Protein AF-A0A7G9YJK9-F1 (afdb_monomer)

Organism: NCBI:txid2759911

Nearest PDB structures (foldseek):
  8g8p-assembly1_AAA  TM=9.875E-01  e=9.200E-15  Archaeoglobus fulgidus DSM 4304
  2g9i-assembly1_B  TM=9.768E-01  e=1.874E-11  Archaeoglobus fulgidus DSM 4304

Mean predicted aligned error: 3.98 Å

InterPro domains:
  IPR002847 Coenzyme F420:L-glutamate ligase-like domain [PF01996] (1-132)
  IPR008225 Coenzyme F420:L-glutamate ligase [TIGR01916] (1-155)

Radius of gyration: 17.67 Å; Cα contacts (8 Å, |Δi|>4): 251; chains: 1; bounding box: 45×50×43 Å

Secondary structure (DSSP, 8-state):
---EEE-TTS-EEEGGG-B-SS-SSTTS--BPPPS-HHHHHHHHHHHHHHHH-----EEEEEEEE-TTSSSEEEEEEEEEEE-S-EE-TTSB-TTSPBPSS-EE-HHHHHHHHHHHHH-SSS---------S---EEEEE-SGGGSPPTTT-HHHHHHHHTT-

Sequence (163 aa):
PFLLTKTRRGNICVNAGIDGSNVDGDNDHIILLPNDPDKSAKNMRADILSITGKKVSVVITDTNGRAFRDGQIGVAIGVSGIGPTRDWRGTCDLFGNVLEVANEAIVDELASVANLLFGEGCDGTPVVVISGLDFYAESDGIGSLYFPESDDVIRRTLLKVKD

Foldseek 3Di:
DWDFDAAPQFDTFTPSLKAQPPDDDPSPDIDDDDPAQLVVQVVVQVVCCVVPVDRDKGFDWGWGDDPPDDDIFIATDWIAQFDQWDDQAQPADPVRDGDHDDIGRVSRVVRRVVCVVVDPHPPPCNDDDDDDDDGGDRDTTNNVVHDDPVGCPPVVVVVVVVD

Structure (mmCIF, N/CA/C/O backbone):
data_AF-A0A7G9YJK9-F1
#
_entry.id   AF-A0A7G9YJK9-F1
#
loop_
_atom_site.group_PDB
_atom_site.id
_atom_site.type_symbol
_atom_site.label_atom_id
_atom_site.label_alt_id
_atom_site.label_comp_id
_atom_site.label_asym_id
_atom_site.label_entity_id
_atom_site.label_seq_id
_atom_site.pdbx_PDB_ins_code
_atom_site.Cartn_x
_atom_site.Cartn_y
_atom_site.Cartn_z
_atom_site.occupancy
_atom_site.B_iso_or_equiv
_atom_site.auth_seq_id
_atom_site.auth_comp_id
_atom_site.auth_asym_id
_atom_site.auth_atom_id
_atom_site.pdbx_PDB_model_num
ATOM 1 N N . PRO A 1 1 ? 15.803 11.978 -17.119 1.00 74.56 1 PRO A N 1
ATOM 2 C CA . PRO A 1 1 ? 16.232 10.644 -16.625 1.00 74.56 1 PRO A CA 1
ATOM 3 C C . PRO A 1 1 ? 15.826 10.533 -15.152 1.00 74.56 1 PRO A C 1
ATOM 5 O O . PRO A 1 1 ? 15.910 11.542 -14.463 1.00 74.56 1 PRO A O 1
ATOM 8 N N . PHE A 1 2 ? 15.347 9.377 -14.690 1.00 89.88 2 PHE A N 1
ATOM 9 C CA . PHE A 1 2 ? 14.962 9.155 -13.288 1.00 89.88 2 PHE A CA 1
ATOM 10 C C . PHE A 1 2 ? 15.842 8.071 -12.660 1.00 89.88 2 PHE A C 1
ATOM 12 O O . PHE A 1 2 ? 16.418 7.247 -13.373 1.00 89.88 2 PHE A O 1
ATOM 19 N N . LEU A 1 3 ? 15.947 8.070 -11.331 1.00 94.25 3 LEU A N 1
ATOM 20 C CA . LEU A 1 3 ? 16.729 7.090 -10.584 1.00 94.25 3 LEU A CA 1
ATOM 21 C C . LEU A 1 3 ? 15.795 6.044 -9.967 1.00 94.25 3 LEU A C 1
ATOM 23 O O . LEU A 1 3 ? 15.201 6.291 -8.925 1.00 94.25 3 LEU A O 1
ATOM 27 N N . LEU A 1 4 ? 15.667 4.878 -10.602 1.00 95.88 4 LEU A N 1
ATOM 28 C CA . LEU A 1 4 ? 14.907 3.751 -10.052 1.00 95.88 4 LEU A CA 1
ATOM 29 C C . LEU A 1 4 ? 15.798 2.901 -9.143 1.00 95.88 4 LEU A C 1
ATOM 31 O O . LEU A 1 4 ? 16.848 2.417 -9.575 1.00 95.88 4 LEU A O 1
ATOM 35 N N . THR A 1 5 ? 15.391 2.710 -7.893 1.00 95.50 5 THR A N 1
ATOM 36 C CA . THR A 1 5 ? 16.179 1.998 -6.881 1.00 95.50 5 THR A CA 1
ATOM 37 C C . THR A 1 5 ? 15.305 1.090 -6.033 1.00 95.50 5 THR A C 1
ATOM 39 O O . THR A 1 5 ? 14.097 1.264 -5.928 1.00 95.50 5 THR A O 1
ATOM 42 N N . LYS A 1 6 ? 15.937 0.097 -5.404 1.00 94.81 6 LYS A N 1
ATOM 43 C CA . LYS A 1 6 ? 15.317 -0.691 -4.341 1.00 94.81 6 LYS A CA 1
ATOM 44 C C . LYS A 1 6 ? 15.640 -0.040 -2.998 1.00 94.81 6 LYS A C 1
ATOM 46 O O . LYS A 1 6 ? 16.812 0.098 -2.647 1.00 94.81 6 LYS A O 1
ATOM 51 N N . THR A 1 7 ? 14.613 0.330 -2.245 1.00 93.38 7 THR A N 1
ATOM 52 C CA . THR A 1 7 ? 14.748 0.838 -0.875 1.00 93.38 7 THR A CA 1
ATOM 53 C C . THR A 1 7 ? 15.211 -0.265 0.077 1.00 93.38 7 THR A C 1
ATOM 55 O O . THR A 1 7 ? 15.067 -1.461 -0.192 1.00 93.38 7 THR A O 1
ATOM 58 N N . ARG A 1 8 ? 15.716 0.118 1.257 1.00 88.06 8 ARG A N 1
ATOM 59 C CA . ARG A 1 8 ? 16.124 -0.847 2.297 1.00 88.06 8 ARG A CA 1
ATOM 60 C C . ARG A 1 8 ? 14.973 -1.738 2.781 1.00 88.06 8 ARG A C 1
ATOM 62 O O . ARG A 1 8 ? 15.235 -2.833 3.266 1.00 88.06 8 ARG A O 1
ATOM 69 N N . ARG A 1 9 ? 13.723 -1.275 2.657 1.00 88.31 9 ARG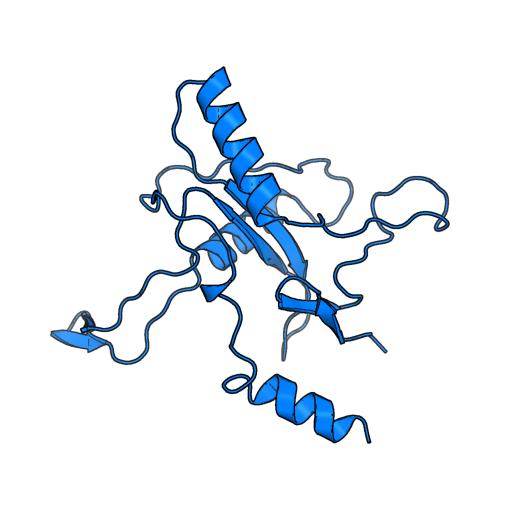 A N 1
ATOM 70 C CA . ARG A 1 9 ? 12.512 -1.984 3.103 1.00 88.31 9 ARG A CA 1
ATOM 71 C C . ARG A 1 9 ? 11.802 -2.763 1.996 1.00 88.31 9 ARG A C 1
ATOM 73 O O . ARG A 1 9 ? 10.837 -3.454 2.290 1.00 88.31 9 ARG A O 1
ATOM 80 N N . GLY A 1 10 ? 12.303 -2.714 0.762 1.00 90.25 10 GLY A N 1
ATOM 81 C CA . GLY A 1 10 ? 11.863 -3.596 -0.320 1.00 90.25 10 GLY A CA 1
ATOM 82 C C . GLY A 1 10 ? 11.181 -2.894 -1.487 1.00 90.25 10 GLY A C 1
ATOM 83 O O . GLY A 1 10 ? 11.326 -3.392 -2.601 1.00 90.25 10 GLY A O 1
ATOM 84 N N . ASN A 1 11 ? 10.546 -1.733 -1.272 1.00 94.94 11 ASN A N 1
ATOM 85 C CA . ASN A 1 11 ? 9.896 -0.980 -2.349 1.00 94.94 11 ASN A CA 1
ATOM 86 C C . ASN A 1 11 ? 10.901 -0.652 -3.465 1.00 94.94 11 ASN A C 1
ATOM 88 O O . ASN A 1 11 ? 12.013 -0.198 -3.170 1.00 94.94 11 ASN A O 1
ATOM 92 N N . ILE A 1 12 ? 10.523 -0.889 -4.720 1.00 96.19 12 ILE A N 1
ATOM 93 C CA . ILE A 1 12 ? 11.297 -0.494 -5.898 1.00 96.19 12 ILE A CA 1
ATOM 94 C C . ILE A 1 12 ? 10.640 0.758 -6.460 1.00 96.19 12 ILE A C 1
ATOM 96 O O . ILE A 1 12 ? 9.602 0.682 -7.110 1.00 96.19 12 ILE A O 1
ATOM 100 N N . CYS A 1 13 ? 11.255 1.905 -6.205 1.00 96.12 13 CYS A N 1
ATOM 101 C CA . CYS A 1 13 ? 10.663 3.204 -6.474 1.00 96.12 13 CYS A CA 1
ATOM 102 C C . CYS A 1 13 ? 11.689 4.210 -6.989 1.00 96.12 13 CYS A C 1
ATOM 104 O O . CYS A 1 13 ? 12.905 3.982 -6.984 1.00 96.12 13 CYS A O 1
ATOM 106 N N . VAL A 1 14 ? 11.183 5.334 -7.489 1.00 95.88 14 VAL A N 1
ATOM 107 C CA . VAL A 1 14 ? 12.022 6.444 -7.938 1.00 95.88 14 VAL A CA 1
ATOM 108 C C . VAL A 1 14 ? 12.611 7.158 -6.719 1.00 95.88 14 VAL A C 1
ATOM 110 O O . VAL A 1 14 ? 11.958 7.288 -5.689 1.00 95.88 14 VAL A O 1
ATOM 113 N N . ASN A 1 15 ? 13.871 7.584 -6.818 1.00 94.69 15 ASN A N 1
ATOM 114 C CA . ASN A 1 15 ? 14.605 8.338 -5.795 1.00 94.69 15 ASN A CA 1
ATOM 115 C C . ASN A 1 15 ? 14.655 7.667 -4.409 1.00 94.69 15 ASN A C 1
ATOM 117 O O . ASN A 1 15 ? 14.905 8.336 -3.414 1.00 94.69 15 ASN A O 1
ATOM 121 N N . ALA A 1 16 ? 14.446 6.348 -4.327 1.00 94.62 16 ALA A N 1
ATOM 122 C CA . ALA A 1 16 ? 14.299 5.619 -3.064 1.00 94.62 16 ALA A CA 1
ATOM 123 C C . ALA A 1 16 ? 13.172 6.161 -2.151 1.00 94.62 16 ALA A C 1
ATOM 125 O O . ALA A 1 16 ? 13.261 6.007 -0.931 1.00 94.62 16 ALA A O 1
ATOM 126 N N . GLY A 1 17 ? 12.143 6.791 -2.735 1.00 92.56 17 GLY A N 1
ATOM 127 C CA . GLY A 1 17 ? 11.044 7.441 -2.010 1.00 92.56 17 GLY A CA 1
ATOM 128 C C . GLY A 1 17 ? 11.469 8.709 -1.267 1.00 92.56 17 GLY A C 1
ATOM 129 O O . GLY A 1 17 ? 10.798 9.131 -0.333 1.00 92.56 17 GLY A O 1
ATOM 130 N N . ILE A 1 18 ? 12.628 9.276 -1.617 1.00 92.69 18 ILE A N 1
ATOM 131 C CA . ILE A 1 18 ? 13.045 10.584 -1.118 1.00 92.69 18 ILE A CA 1
ATOM 132 C C . ILE A 1 18 ? 12.286 11.649 -1.900 1.00 92.69 18 ILE A C 1
ATOM 134 O O . ILE A 1 18 ? 12.332 11.657 -3.135 1.00 92.69 18 ILE A O 1
ATOM 138 N N . ASP A 1 19 ? 11.655 12.559 -1.167 1.00 90.44 19 ASP A N 1
ATOM 139 C CA . ASP A 1 19 ? 10.864 13.653 -1.719 1.00 90.44 19 ASP A CA 1
ATOM 140 C C . ASP A 1 19 ? 11.446 15.013 -1.300 1.00 90.44 19 ASP A C 1
ATOM 142 O O . ASP A 1 19 ? 11.981 15.163 -0.202 1.00 90.44 19 ASP A O 1
ATOM 146 N N . GLY A 1 20 ? 11.384 15.994 -2.197 1.00 86.25 20 GLY A N 1
ATOM 147 C CA . GLY A 1 20 ? 11.758 17.391 -1.944 1.00 86.25 20 GLY A CA 1
ATOM 148 C C . GLY A 1 20 ? 10.561 18.345 -1.986 1.00 86.25 20 GLY A C 1
ATOM 149 O O . GLY A 1 20 ? 10.729 19.550 -1.836 1.00 86.25 20 GLY A O 1
ATOM 150 N N . SER A 1 21 ? 9.359 17.827 -2.232 1.00 85.75 21 SER A N 1
ATOM 151 C CA . SER A 1 21 ? 8.111 18.579 -2.229 1.00 85.75 21 SER A CA 1
ATOM 152 C C . SER A 1 21 ? 7.488 18.627 -0.830 1.00 85.75 21 SER A C 1
ATOM 154 O O . SER A 1 21 ? 7.828 17.834 0.048 1.00 85.75 21 SER A O 1
ATOM 156 N N . ASN A 1 22 ? 6.584 19.592 -0.614 1.00 84.62 22 ASN A N 1
ATOM 157 C CA . ASN A 1 22 ? 5.842 19.772 0.643 1.00 84.62 22 ASN A CA 1
ATOM 158 C C . ASN A 1 22 ? 6.724 19.829 1.913 1.00 84.62 22 ASN A C 1
ATOM 160 O O . ASN A 1 22 ? 6.282 19.487 3.011 1.00 84.62 22 ASN A O 1
ATOM 164 N N . VAL A 1 23 ? 7.962 20.314 1.771 1.00 88.81 23 VAL A N 1
ATOM 165 C CA . VAL A 1 23 ? 8.916 20.557 2.857 1.00 88.81 23 VAL A CA 1
ATOM 166 C C . VAL A 1 23 ? 9.420 21.997 2.783 1.00 88.81 23 VAL A C 1
ATOM 168 O O . VAL A 1 23 ? 9.677 22.521 1.701 1.00 88.81 23 VAL A O 1
ATOM 171 N N . ASP A 1 24 ? 9.523 22.653 3.936 1.00 85.56 24 ASP A N 1
ATOM 172 C CA . ASP A 1 24 ? 10.059 24.014 4.037 1.00 85.56 24 ASP A CA 1
ATOM 173 C C . ASP A 1 24 ? 11.584 24.021 3.833 1.00 85.56 24 ASP A C 1
ATOM 175 O O . ASP A 1 24 ? 12.244 23.032 4.151 1.00 85.56 24 ASP A O 1
ATOM 179 N N . GLY A 1 25 ? 12.151 25.135 3.364 1.00 78.62 25 GLY A N 1
ATOM 180 C CA . GLY A 1 25 ? 13.601 25.321 3.225 1.00 78.62 25 GLY A CA 1
ATOM 181 C C . GLY A 1 25 ? 14.141 25.403 1.795 1.00 78.62 25 GLY A C 1
ATOM 182 O O . GLY A 1 25 ? 15.224 24.889 1.555 1.00 78.62 25 GLY A O 1
ATOM 183 N N . ASP A 1 26 ? 13.418 26.018 0.850 1.00 75.25 26 ASP A N 1
ATOM 184 C CA . ASP A 1 26 ? 13.923 26.442 -0.477 1.00 75.25 26 ASP A CA 1
ATOM 185 C C . ASP A 1 26 ? 14.768 25.402 -1.259 1.00 75.25 26 ASP A C 1
ATOM 187 O O . ASP A 1 26 ? 15.669 25.754 -2.021 1.00 75.25 26 ASP A O 1
ATOM 191 N N . ASN A 1 27 ? 14.409 24.116 -1.162 1.00 77.88 27 ASN A N 1
ATOM 192 C CA . ASN A 1 27 ? 15.093 22.952 -1.763 1.00 77.88 27 ASN A CA 1
ATOM 193 C C . ASN A 1 27 ? 16.381 22.468 -1.061 1.00 77.88 27 ASN A C 1
ATOM 195 O O . ASN A 1 27 ? 17.050 21.575 -1.582 1.00 77.88 27 ASN A O 1
ATOM 199 N N . ASP A 1 28 ? 16.710 22.987 0.121 1.00 88.62 28 ASP A N 1
ATOM 200 C CA . ASP A 1 28 ? 17.818 22.490 0.952 1.00 88.62 28 ASP A CA 1
ATOM 201 C C . ASP A 1 28 ? 17.406 21.309 1.847 1.00 88.62 28 ASP A C 1
ATOM 203 O O . ASP A 1 28 ? 18.255 20.591 2.386 1.00 88.62 28 ASP A O 1
ATOM 207 N N . HIS A 1 29 ? 16.101 21.082 2.006 1.00 92.50 29 HIS A N 1
ATOM 208 C CA . HIS A 1 29 ? 15.556 19.984 2.794 1.00 92.50 29 HIS A CA 1
ATOM 209 C C . HIS A 1 29 ? 14.930 18.899 1.923 1.00 92.50 29 HIS A C 1
ATOM 211 O O . HIS A 1 29 ? 14.393 19.147 0.846 1.00 92.50 29 HIS A O 1
ATOM 217 N N . ILE A 1 30 ? 14.989 17.676 2.443 1.00 93.06 30 ILE A N 1
ATOM 218 C CA . ILE A 1 30 ? 14.387 16.489 1.847 1.00 93.06 30 ILE A CA 1
ATOM 219 C C . ILE A 1 30 ? 13.648 15.697 2.919 1.00 93.06 30 ILE A C 1
ATOM 221 O O . ILE A 1 30 ? 14.045 15.674 4.089 1.00 93.06 30 ILE A O 1
ATOM 225 N N . ILE A 1 31 ? 12.602 14.999 2.500 1.00 92.62 31 ILE A N 1
ATOM 226 C CA . ILE A 1 31 ? 11.873 14.032 3.304 1.00 92.62 31 ILE A CA 1
ATOM 227 C C . ILE A 1 31 ? 12.395 12.643 2.955 1.00 92.62 31 ILE A C 1
ATOM 229 O O . ILE A 1 31 ? 12.452 12.239 1.794 1.00 92.62 31 ILE A O 1
ATOM 233 N N . LEU A 1 32 ? 12.791 11.902 3.986 1.00 94.44 32 LEU A N 1
ATOM 234 C CA . LEU A 1 32 ? 13.107 10.486 3.867 1.00 94.44 32 LEU A CA 1
ATOM 235 C C . LEU A 1 32 ? 11.864 9.666 4.207 1.00 94.44 32 LEU A C 1
ATOM 237 O O . LEU A 1 32 ? 11.107 10.033 5.110 1.00 94.44 32 LEU A O 1
ATOM 241 N N . LEU A 1 33 ? 11.715 8.505 3.570 1.00 93.62 33 LEU A N 1
ATOM 242 C CA . LEU A 1 33 ? 10.738 7.516 4.018 1.00 93.62 33 LEU A CA 1
ATOM 243 C C . LEU A 1 33 ? 10.960 7.150 5.497 1.00 93.62 33 LEU A C 1
ATOM 245 O O . LEU A 1 33 ? 12.105 7.140 5.973 1.00 93.62 33 L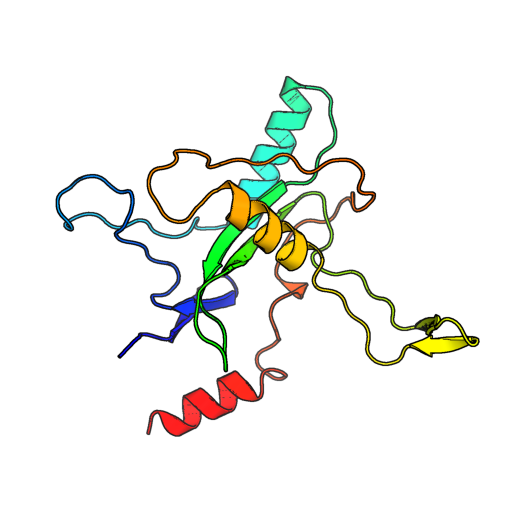EU A O 1
ATOM 249 N N . PRO A 1 34 ? 9.895 6.764 6.227 1.00 93.62 34 PRO A N 1
ATOM 250 C CA . PRO A 1 34 ? 10.043 6.221 7.568 1.00 93.62 34 PRO A CA 1
ATOM 251 C C . PRO A 1 34 ? 11.031 5.048 7.579 1.00 93.62 34 PRO A C 1
ATOM 253 O O . PRO A 1 34 ? 10.998 4.184 6.703 1.00 93.62 34 PRO A O 1
ATOM 256 N N . ASN A 1 35 ? 11.879 4.973 8.609 1.00 93.38 35 ASN A N 1
ATOM 257 C CA . ASN A 1 35 ? 12.854 3.881 8.746 1.00 93.38 35 ASN A CA 1
ATOM 258 C C . ASN A 1 35 ? 12.189 2.491 8.741 1.00 93.38 35 ASN A C 1
ATOM 260 O O . ASN A 1 35 ? 12.755 1.526 8.224 1.00 93.38 35 ASN A O 1
ATOM 264 N N . ASP A 1 36 ? 10.997 2.396 9.333 1.00 96.50 36 ASP A N 1
ATOM 265 C CA . ASP A 1 36 ? 10.157 1.201 9.333 1.00 96.50 36 ASP A CA 1
ATOM 266 C C . ASP A 1 36 ? 8.673 1.619 9.249 1.00 96.50 36 ASP A C 1
ATOM 268 O O . ASP A 1 36 ? 8.059 1.906 10.282 1.00 96.50 36 ASP A O 1
ATOM 272 N N . PRO A 1 37 ? 8.101 1.708 8.032 1.00 97.31 37 PRO A N 1
ATOM 273 C CA . PRO A 1 37 ? 6.710 2.118 7.843 1.00 97.31 37 PRO A CA 1
ATOM 274 C C . PRO A 1 37 ? 5.706 1.158 8.498 1.00 97.31 37 PRO A C 1
ATOM 276 O O . PRO A 1 37 ? 4.712 1.607 9.059 1.00 97.31 37 PRO A O 1
ATOM 279 N N . ASP A 1 38 ? 5.980 -0.150 8.513 1.00 97.94 38 ASP A N 1
ATOM 280 C CA . ASP A 1 38 ? 5.119 -1.134 9.183 1.00 97.94 38 ASP A CA 1
ATOM 281 C C . ASP A 1 38 ? 5.067 -0.885 10.695 1.00 97.94 38 ASP A C 1
ATOM 283 O O . ASP A 1 38 ? 4.000 -0.912 11.312 1.00 97.94 38 ASP A O 1
ATOM 287 N N . LYS A 1 39 ? 6.217 -0.573 11.306 1.00 97.94 39 LYS A N 1
ATOM 288 C CA . LYS A 1 39 ? 6.283 -0.191 12.722 1.00 97.94 39 LYS A CA 1
ATOM 289 C C . LYS A 1 39 ? 5.534 1.114 12.992 1.00 97.94 39 LYS A C 1
ATOM 291 O O . LYS A 1 39 ? 4.833 1.201 13.998 1.00 97.94 39 LYS A O 1
ATOM 296 N N . SER A 1 40 ? 5.659 2.109 12.114 1.00 98.25 40 SER A N 1
ATOM 297 C CA . SER A 1 40 ? 4.880 3.348 12.215 1.00 98.25 40 SER A CA 1
ATOM 298 C C . SER A 1 40 ? 3.374 3.066 12.166 1.00 98.25 40 SER A C 1
ATOM 300 O O . SER A 1 40 ? 2.647 3.531 13.043 1.00 98.25 40 SER A O 1
ATOM 302 N N . ALA A 1 41 ? 2.916 2.236 11.221 1.00 98.50 41 ALA A N 1
ATOM 303 C CA . ALA A 1 41 ? 1.511 1.842 11.095 1.00 98.50 41 ALA A CA 1
ATOM 304 C C . ALA A 1 41 ? 1.010 1.114 12.352 1.00 98.50 41 ALA A C 1
ATOM 306 O O . ALA A 1 41 ? -0.073 1.404 12.864 1.00 98.50 41 ALA A O 1
ATOM 307 N N . LYS A 1 42 ? 1.829 0.206 12.896 1.00 98.56 42 LYS A N 1
ATOM 308 C CA . LYS A 1 42 ? 1.530 -0.538 14.124 1.00 98.56 42 LYS A CA 1
ATOM 309 C C . LYS A 1 42 ? 1.380 0.368 15.342 1.00 98.56 42 LYS A C 1
ATOM 311 O O . LYS A 1 42 ? 0.450 0.179 16.125 1.00 98.56 42 LYS A O 1
ATOM 316 N N . ASN A 1 43 ? 2.267 1.349 15.493 1.00 98.56 43 ASN A N 1
ATOM 317 C CA . ASN A 1 43 ? 2.185 2.322 16.580 1.00 98.56 43 ASN A CA 1
ATOM 318 C C . ASN A 1 43 ? 0.905 3.161 16.463 1.00 98.56 43 ASN A C 1
ATOM 320 O O . ASN A 1 43 ? 0.140 3.223 17.419 1.00 98.56 43 ASN A O 1
ATOM 324 N N . MET A 1 44 ? 0.609 3.700 15.272 1.00 98.50 44 MET A N 1
ATOM 325 C CA . MET A 1 44 ? -0.625 4.462 15.032 1.00 98.50 44 MET A CA 1
ATOM 326 C C . MET A 1 44 ? -1.878 3.636 15.342 1.00 98.50 44 MET A C 1
ATOM 328 O O . MET A 1 44 ? -2.793 4.118 16.005 1.00 98.50 44 MET A O 1
ATOM 332 N N . ARG A 1 45 ? -1.920 2.368 14.916 1.00 98.50 45 ARG A N 1
ATOM 333 C CA . ARG A 1 45 ? -3.025 1.448 15.223 1.00 98.50 45 ARG A CA 1
ATOM 334 C C . ARG A 1 45 ? -3.198 1.239 16.730 1.00 98.50 45 ARG A C 1
ATOM 336 O O . ARG A 1 45 ? -4.330 1.244 17.215 1.00 98.50 45 ARG A O 1
ATOM 343 N N . ALA A 1 46 ? -2.100 1.045 17.462 1.00 98.50 46 ALA A N 1
ATOM 344 C CA . ALA A 1 46 ? -2.126 0.883 18.915 1.00 98.50 46 ALA A CA 1
ATOM 345 C C . ALA A 1 46 ? -2.612 2.158 19.624 1.00 98.50 46 ALA A C 1
ATOM 347 O O . ALA A 1 46 ? -3.442 2.072 20.531 1.00 98.50 46 ALA A O 1
ATOM 348 N N . ASP A 1 47 ? -2.164 3.328 19.171 1.00 98.69 47 ASP A N 1
ATOM 349 C CA . ASP A 1 47 ? -2.586 4.621 19.709 1.00 98.69 47 ASP A CA 1
ATOM 350 C C . ASP A 1 47 ? -4.078 4.870 19.455 1.00 98.69 47 ASP A C 1
ATOM 352 O O . ASP A 1 47 ? -4.812 5.225 20.379 1.00 98.69 47 ASP A O 1
ATOM 356 N N . ILE A 1 48 ? -4.569 4.593 18.241 1.00 98.44 48 ILE A N 1
ATOM 357 C CA . ILE A 1 48 ? -5.998 4.692 17.909 1.00 98.44 48 ILE A CA 1
ATOM 358 C C . ILE A 1 48 ? -6.822 3.769 18.811 1.00 98.44 48 ILE A C 1
ATOM 360 O O . ILE A 1 48 ? -7.847 4.199 19.346 1.00 98.44 48 ILE A O 1
ATOM 364 N N . LEU A 1 49 ? -6.378 2.528 19.028 1.00 98.31 49 LEU A N 1
ATOM 365 C CA . LEU A 1 49 ? -7.053 1.601 19.937 1.00 98.31 49 LEU A CA 1
ATOM 366 C C . LEU A 1 49 ? -7.079 2.138 21.374 1.00 98.31 49 LEU A C 1
ATOM 368 O O . LEU A 1 49 ? -8.124 2.084 22.015 1.00 98.31 49 LEU A O 1
ATOM 372 N N . SER A 1 50 ? -5.961 2.669 21.866 1.00 98.62 50 SER A N 1
ATOM 373 C CA . SER A 1 50 ? -5.848 3.228 23.218 1.00 98.62 50 SER A CA 1
ATOM 374 C C . SER A 1 50 ? -6.780 4.427 23.429 1.00 98.62 50 SER A C 1
ATOM 376 O O . SER A 1 50 ? -7.479 4.510 24.437 1.00 98.62 50 SER A O 1
ATOM 378 N N . ILE A 1 51 ? -6.842 5.332 22.449 1.00 98.69 51 ILE A N 1
ATOM 379 C CA . ILE A 1 51 ? -7.622 6.574 22.527 1.00 98.69 51 ILE A CA 1
ATOM 380 C C . ILE A 1 51 ? -9.120 6.316 22.326 1.00 98.69 51 ILE A C 1
ATOM 382 O O . ILE A 1 51 ? -9.953 6.942 22.978 1.00 98.69 51 ILE A O 1
ATOM 386 N N . THR A 1 52 ? -9.480 5.418 21.406 1.00 98.38 52 THR A N 1
ATOM 387 C CA . THR A 1 52 ? -10.867 5.284 20.920 1.00 98.38 52 THR A CA 1
ATOM 388 C C . THR A 1 52 ? -11.544 3.970 21.307 1.00 98.38 52 THR A C 1
ATOM 390 O O . THR A 1 52 ? -12.759 3.830 21.154 1.00 98.38 52 THR A O 1
ATOM 393 N N . GLY A 1 53 ? -10.776 2.969 21.745 1.00 98.25 53 GLY A N 1
ATOM 394 C CA . GLY A 1 53 ? -11.246 1.596 21.933 1.00 98.25 53 GLY A CA 1
ATOM 395 C C . GLY A 1 53 ? -11.585 0.861 20.628 1.00 98.25 53 GLY A C 1
ATOM 396 O O . GLY A 1 53 ? -12.132 -0.242 20.679 1.00 98.25 53 GLY A O 1
ATOM 397 N N . LYS A 1 54 ? -11.307 1.444 19.452 1.00 97.56 54 LYS A N 1
ATOM 398 C CA . LYS A 1 54 ? -11.623 0.845 18.149 1.00 97.56 54 LYS A CA 1
ATOM 399 C C . LYS A 1 54 ? -10.435 0.078 17.585 1.00 97.56 54 LYS A C 1
ATOM 401 O O . LYS A 1 54 ? -9.312 0.569 17.544 1.00 97.56 54 LYS A O 1
ATOM 406 N N . LYS A 1 55 ? -10.718 -1.127 17.094 1.00 97.25 55 LYS A N 1
ATOM 407 C CA . LYS A 1 55 ? -9.785 -1.905 16.282 1.00 97.25 55 LYS A CA 1
ATOM 408 C C . LYS A 1 55 ? -9.875 -1.424 14.841 1.00 97.25 55 LYS A C 1
ATOM 410 O O . LYS A 1 55 ? -10.947 -1.490 14.246 1.00 97.25 55 LYS A O 1
ATOM 415 N N . VAL A 1 56 ? -8.760 -0.938 14.312 1.00 98.06 56 VAL A N 1
ATOM 416 C CA . VAL A 1 56 ? -8.647 -0.449 12.935 1.00 98.06 56 VAL A CA 1
ATOM 417 C C . VAL A 1 56 ? -7.436 -1.069 12.249 1.00 98.06 56 VAL A C 1
ATOM 419 O O . VAL A 1 56 ? -6.527 -1.579 12.911 1.00 98.06 56 VAL A O 1
ATOM 422 N N . SER A 1 57 ? -7.436 -0.994 10.926 1.00 98.44 57 SER A N 1
ATOM 423 C CA . SER A 1 57 ? -6.264 -1.228 10.088 1.00 98.44 57 SER A CA 1
ATOM 424 C C . SER A 1 57 ? -5.634 0.114 9.722 1.00 98.44 57 SER A C 1
ATOM 426 O O . SER A 1 57 ? -6.340 1.112 9.582 1.00 98.44 57 SER A O 1
ATOM 428 N N . VAL A 1 58 ? -4.314 0.145 9.560 1.00 98.69 58 VAL A N 1
ATOM 429 C CA . VAL A 1 58 ? -3.560 1.332 9.144 1.00 98.69 58 VAL A CA 1
ATOM 430 C C . VAL A 1 58 ? -2.718 0.967 7.929 1.00 98.69 58 VAL A C 1
ATOM 432 O O . VAL A 1 58 ? -1.979 -0.017 7.963 1.00 98.69 58 VAL A O 1
ATOM 435 N N . VAL A 1 59 ? -2.830 1.774 6.875 1.00 98.62 59 VAL A N 1
ATOM 436 C CA . VAL A 1 59 ? -2.023 1.694 5.653 1.00 98.62 59 VAL A CA 1
ATOM 437 C C . VAL A 1 59 ? -1.298 3.027 5.503 1.00 98.62 59 VAL A C 1
ATOM 439 O O . VAL A 1 59 ? -1.936 4.076 5.493 1.00 98.62 59 VAL A O 1
ATOM 442 N N . ILE A 1 60 ? 0.028 2.985 5.420 1.00 98.38 60 ILE A N 1
ATOM 443 C CA . ILE A 1 60 ? 0.866 4.137 5.077 1.00 98.38 60 ILE A CA 1
ATOM 444 C C . ILE A 1 60 ? 1.138 4.078 3.583 1.00 98.38 60 ILE A C 1
ATOM 446 O O . ILE A 1 60 ? 1.515 3.022 3.069 1.00 98.38 60 ILE A O 1
ATOM 450 N N . THR A 1 61 ? 0.970 5.209 2.907 1.00 98.19 61 THR A N 1
ATOM 451 C CA . THR A 1 61 ? 1.061 5.316 1.452 1.00 98.19 61 THR A CA 1
ATOM 452 C C . THR A 1 61 ? 2.183 6.246 1.017 1.00 98.19 61 THR A C 1
ATOM 454 O O . THR A 1 61 ? 2.612 7.105 1.786 1.00 98.19 61 THR A O 1
ATOM 457 N N . ASP A 1 62 ? 2.626 6.084 -0.224 1.00 97.44 62 ASP A N 1
ATOM 458 C CA . ASP A 1 62 ? 3.568 6.978 -0.895 1.00 97.44 62 ASP A CA 1
ATOM 459 C C . ASP A 1 62 ? 3.253 7.056 -2.395 1.00 97.44 62 ASP A C 1
ATOM 461 O O . ASP A 1 62 ? 2.813 6.068 -2.997 1.00 97.44 62 ASP A O 1
ATOM 465 N N . THR A 1 63 ? 3.496 8.207 -3.015 1.00 97.19 63 THR A N 1
ATOM 466 C CA . THR A 1 63 ? 3.176 8.436 -4.428 1.00 97.19 63 THR A CA 1
ATOM 467 C C . THR A 1 63 ? 4.257 7.848 -5.326 1.00 97.19 63 THR A C 1
ATOM 469 O O . THR A 1 63 ? 5.422 8.240 -5.295 1.00 97.19 63 THR A O 1
ATOM 472 N N . ASN A 1 64 ? 3.876 6.916 -6.198 1.00 97.56 64 ASN A N 1
ATOM 473 C CA . ASN A 1 64 ? 4.808 6.206 -7.067 1.00 97.56 64 ASN A CA 1
ATOM 474 C C . ASN A 1 64 ? 4.352 6.219 -8.531 1.00 97.56 64 ASN A C 1
ATOM 476 O O . ASN A 1 64 ? 3.168 6.122 -8.855 1.00 97.56 64 ASN A O 1
ATOM 480 N N . GLY A 1 65 ? 5.321 6.316 -9.444 1.00 96.12 65 GLY A N 1
ATOM 481 C CA . GLY A 1 65 ? 5.097 5.989 -10.853 1.00 96.12 65 GLY A CA 1
ATOM 482 C C . GLY A 1 65 ? 4.965 4.476 -11.051 1.00 96.12 65 GLY A C 1
ATOM 483 O O . GLY A 1 65 ? 5.239 3.687 -10.150 1.00 96.12 65 GLY A O 1
ATOM 484 N N . ARG A 1 66 ? 4.589 4.041 -12.256 1.00 96.19 66 ARG A N 1
ATOM 485 C CA . ARG A 1 66 ? 4.482 2.607 -12.581 1.00 96.19 66 ARG A CA 1
ATOM 486 C C . ARG A 1 66 ? 4.809 2.314 -14.039 1.00 96.19 66 ARG A C 1
ATOM 488 O O . ARG A 1 66 ? 4.669 3.166 -14.912 1.00 96.19 66 ARG A O 1
ATOM 495 N N . ALA A 1 67 ? 5.234 1.082 -14.305 1.00 95.19 67 ALA A N 1
ATOM 496 C CA . ALA A 1 67 ? 5.648 0.664 -15.638 1.00 95.19 67 ALA A CA 1
ATOM 497 C C . ALA A 1 67 ? 4.526 0.827 -16.684 1.00 95.19 67 ALA A C 1
ATOM 499 O O . ALA A 1 67 ? 3.340 0.642 -16.399 1.00 95.19 67 ALA A O 1
ATOM 500 N N . PHE A 1 68 ? 4.937 1.140 -17.915 1.00 96.56 68 PHE A N 1
ATOM 501 C CA . PHE A 1 68 ? 4.126 1.114 -19.141 1.00 96.56 68 PHE A CA 1
ATOM 502 C C . PHE A 1 68 ? 2.933 2.070 -19.235 1.00 96.56 68 PHE A C 1
ATOM 504 O O . PHE A 1 68 ? 2.222 2.029 -20.237 1.00 96.56 68 PHE A O 1
ATOM 511 N N . ARG A 1 69 ? 2.690 2.948 -18.259 1.00 97.38 69 ARG A N 1
ATOM 512 C CA . ARG A 1 69 ? 1.724 4.037 -18.455 1.00 97.38 69 ARG A CA 1
ATOM 513 C C . ARG A 1 69 ? 2.118 5.282 -17.676 1.00 97.38 69 ARG A C 1
ATOM 515 O O . ARG A 1 69 ? 2.690 5.164 -16.599 1.00 97.38 69 ARG A O 1
ATOM 522 N N . ASP A 1 70 ? 1.750 6.431 -18.214 1.00 96.19 70 ASP A N 1
ATOM 523 C CA . ASP A 1 70 ? 2.017 7.734 -17.615 1.00 96.19 70 ASP A CA 1
ATOM 524 C C . ASP A 1 70 ? 1.174 7.975 -16.345 1.00 96.19 70 ASP A C 1
ATOM 526 O O . ASP A 1 70 ? 0.144 7.311 -16.143 1.00 96.19 70 ASP A O 1
ATOM 530 N N . GLY A 1 71 ? 1.636 8.900 -15.501 1.00 95.25 71 GLY A N 1
ATOM 531 C CA . GLY A 1 71 ? 1.030 9.282 -14.223 1.00 95.25 71 GLY A CA 1
ATOM 532 C C . GLY A 1 71 ? 1.484 8.467 -13.001 1.00 95.25 71 GLY A C 1
ATOM 533 O O . GLY A 1 71 ? 1.969 7.336 -13.115 1.00 95.25 71 GLY A O 1
ATOM 534 N N . GLN A 1 72 ? 1.298 9.064 -11.821 1.00 96.88 72 GLN A N 1
ATOM 535 C CA . GLN A 1 72 ? 1.574 8.468 -10.510 1.00 96.88 72 GLN A CA 1
ATOM 536 C C . GLN A 1 72 ? 0.279 8.017 -9.820 1.00 96.88 72 GLN A C 1
ATOM 538 O O . GLN A 1 72 ? -0.813 8.464 -10.175 1.00 96.88 72 GLN A O 1
ATOM 543 N N . ILE A 1 73 ? 0.410 7.103 -8.862 1.00 98.00 73 ILE A N 1
ATOM 544 C CA . ILE A 1 73 ? -0.664 6.640 -7.976 1.00 98.00 73 ILE A CA 1
ATOM 545 C C . ILE A 1 73 ? -0.117 6.464 -6.557 1.00 98.00 73 ILE A C 1
ATOM 547 O O . ILE A 1 73 ? 1.087 6.268 -6.378 1.00 98.00 73 ILE A O 1
ATOM 551 N N . GLY A 1 74 ? -1.003 6.450 -5.564 1.00 98.12 74 GLY A N 1
ATOM 552 C CA . GLY A 1 74 ? -0.640 6.019 -4.219 1.00 98.12 74 GLY A CA 1
ATOM 553 C C . GLY A 1 74 ? -0.456 4.506 -4.154 1.00 98.12 74 GLY A C 1
ATOM 554 O O . GLY A 1 74 ? -1.321 3.749 -4.602 1.00 98.12 74 GLY A O 1
ATOM 555 N N . VAL A 1 75 ? 0.654 4.072 -3.567 1.00 98.19 75 VAL A N 1
ATOM 556 C CA . VAL A 1 75 ? 0.932 2.664 -3.248 1.00 98.19 75 VAL A CA 1
ATOM 557 C C . VAL A 1 75 ? 1.162 2.513 -1.752 1.00 98.19 75 VAL A C 1
ATOM 559 O O . VAL A 1 75 ? 1.564 3.469 -1.083 1.00 98.19 75 VAL A O 1
ATOM 562 N N . ALA A 1 76 ? 0.904 1.330 -1.204 1.00 98.25 76 ALA A N 1
ATOM 563 C CA . ALA A 1 76 ? 1.196 1.061 0.193 1.00 98.25 76 ALA A CA 1
ATOM 564 C C . ALA A 1 76 ? 2.713 0.896 0.393 1.00 98.25 76 ALA A C 1
ATOM 566 O O . ALA A 1 76 ? 3.398 0.245 -0.392 1.00 98.25 76 ALA A O 1
ATOM 567 N N . ILE A 1 77 ? 3.242 1.454 1.483 1.00 97.69 77 ILE A N 1
ATOM 568 C CA . ILE A 1 77 ? 4.645 1.281 1.896 1.00 97.69 77 ILE A CA 1
ATOM 569 C C . ILE A 1 77 ? 4.794 0.673 3.293 1.00 97.69 77 ILE A C 1
ATOM 571 O O . ILE A 1 77 ? 5.889 0.237 3.652 1.00 97.69 77 ILE A O 1
ATOM 575 N N . GLY A 1 78 ? 3.712 0.617 4.076 1.00 98.19 78 GLY A N 1
ATOM 576 C CA . GLY A 1 78 ? 3.669 -0.064 5.368 1.00 98.19 78 GLY A CA 1
ATOM 577 C C . GLY A 1 78 ? 2.250 -0.308 5.856 1.00 98.19 78 GLY A C 1
ATOM 578 O O . GLY A 1 78 ? 1.361 0.501 5.592 1.00 98.19 78 GLY A O 1
ATOM 579 N N . VAL A 1 79 ? 2.026 -1.419 6.561 1.00 98.50 79 VAL A N 1
ATOM 580 C CA . VAL A 1 79 ? 0.675 -1.832 6.977 1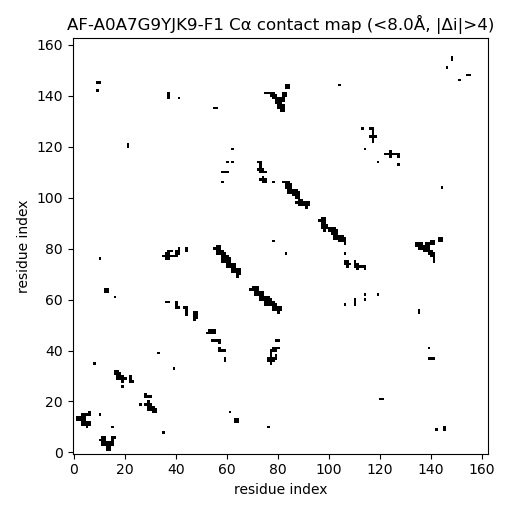.00 98.50 79 VAL A CA 1
ATOM 581 C C . VAL A 1 79 ? 0.630 -2.467 8.368 1.00 98.50 79 VAL A C 1
ATOM 583 O O . VAL A 1 79 ? 1.571 -3.133 8.805 1.00 98.50 79 VAL A O 1
ATOM 586 N N . SER A 1 80 ? -0.500 -2.294 9.058 1.00 98.62 80 SER A N 1
ATOM 587 C CA . SER A 1 80 ? -0.815 -2.986 10.313 1.00 98.62 80 SER A CA 1
ATOM 588 C C . SER A 1 80 ? -2.316 -3.221 10.473 1.00 98.62 80 SER A C 1
ATOM 590 O O . SER A 1 80 ? -3.129 -2.364 10.131 1.00 98.62 80 SER A O 1
ATOM 592 N N . GLY A 1 81 ? -2.696 -4.370 11.032 1.00 98.06 81 GLY A N 1
ATOM 593 C CA . GLY A 1 81 ? -4.099 -4.744 11.224 1.00 98.06 81 GLY A CA 1
ATOM 594 C C . GLY A 1 81 ? -4.807 -5.196 9.943 1.00 98.06 81 GLY A C 1
ATOM 595 O O . GLY A 1 81 ? -6.036 -5.183 9.898 1.00 98.06 81 GLY A O 1
ATOM 596 N N . ILE A 1 82 ? -4.059 -5.533 8.891 1.00 98.06 82 ILE A N 1
ATOM 597 C CA . ILE A 1 82 ? -4.563 -5.937 7.572 1.00 98.06 82 ILE A CA 1
ATOM 598 C C . ILE A 1 82 ? -3.510 -6.796 6.863 1.00 98.06 82 ILE A C 1
ATOM 600 O O . ILE A 1 82 ? -2.308 -6.561 6.999 1.00 98.06 82 ILE A O 1
ATOM 604 N N . GLY A 1 83 ? -3.952 -7.815 6.125 1.00 96.25 83 GLY A N 1
ATOM 605 C CA . GLY A 1 83 ? -3.074 -8.566 5.225 1.00 96.25 83 GLY A CA 1
ATOM 606 C C . GLY A 1 83 ? -2.790 -7.760 3.949 1.00 96.25 83 GLY A C 1
ATOM 607 O O . GLY A 1 83 ? -3.722 -7.159 3.425 1.00 96.25 83 GLY A O 1
ATOM 608 N N . PRO A 1 84 ? -1.560 -7.744 3.398 1.00 96.56 84 PRO A N 1
ATOM 609 C CA . PRO A 1 84 ? -1.281 -6.989 2.170 1.00 96.56 84 PRO A CA 1
ATOM 610 C C . PRO A 1 84 ? -2.079 -7.467 0.952 1.00 96.56 84 PRO A C 1
ATOM 612 O O . PRO A 1 84 ? -2.384 -6.685 0.054 1.00 96.56 84 PRO A O 1
ATOM 615 N N . THR A 1 85 ? -2.401 -8.761 0.912 1.00 96.44 85 THR A N 1
ATOM 616 C CA . THR A 1 85 ? -3.060 -9.392 -0.231 1.00 96.44 85 THR A CA 1
ATOM 617 C C . THR A 1 85 ? -4.237 -10.262 0.196 1.00 96.44 85 THR A C 1
ATOM 619 O O . THR A 1 85 ? -4.269 -10.768 1.322 1.00 96.44 85 THR A O 1
ATOM 622 N N . ARG A 1 86 ? -5.197 -10.441 -0.715 1.00 94.69 86 ARG A N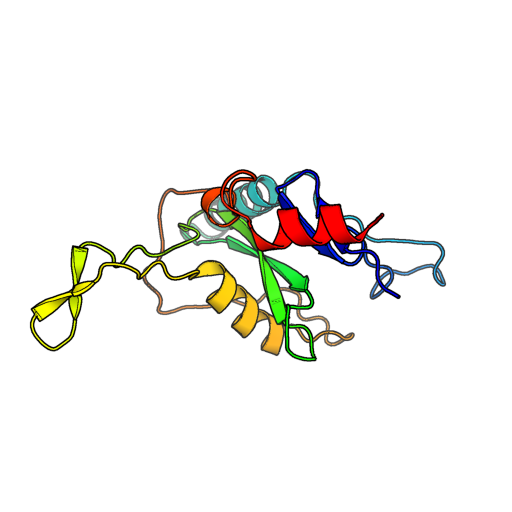 1
ATOM 623 C CA . ARG A 1 86 ? -6.272 -11.431 -0.620 1.00 94.69 86 ARG A CA 1
ATOM 624 C C . ARG A 1 86 ? -6.022 -12.527 -1.651 1.00 94.69 86 ARG A C 1
ATOM 626 O O . ARG A 1 86 ? -6.049 -12.279 -2.857 1.00 94.69 86 ARG A O 1
ATOM 633 N N . ASP A 1 87 ? -5.786 -13.736 -1.155 1.00 93.69 87 ASP A N 1
ATOM 634 C CA . ASP A 1 87 ? -5.540 -14.903 -1.991 1.00 93.69 87 ASP A CA 1
ATOM 635 C C . ASP A 1 87 ? -6.858 -15.575 -2.377 1.00 93.69 87 ASP A C 1
ATOM 637 O O . ASP A 1 87 ? -7.587 -16.094 -1.532 1.00 93.69 87 ASP A O 1
ATOM 641 N N . TRP A 1 88 ? -7.158 -15.562 -3.667 1.00 94.69 88 TRP A N 1
ATOM 642 C CA . TRP A 1 88 ? -8.327 -16.207 -4.252 1.00 94.69 88 TRP A CA 1
ATOM 643 C C . TRP A 1 88 ? -7.994 -17.570 -4.860 1.00 94.69 88 TRP A C 1
ATOM 645 O O . TRP A 1 88 ? -8.892 -18.257 -5.353 1.00 94.69 88 TRP A O 1
ATOM 655 N N . ARG A 1 89 ? -6.725 -17.991 -4.861 1.00 95.25 89 ARG A N 1
ATOM 656 C CA . ARG A 1 89 ? -6.329 -19.274 -5.446 1.00 95.25 89 ARG A CA 1
ATOM 657 C C . ARG A 1 89 ? -6.997 -20.425 -4.702 1.00 95.25 89 ARG A C 1
ATOM 659 O O . ARG A 1 89 ? -7.077 -20.433 -3.477 1.00 95.25 89 ARG A O 1
ATOM 666 N N . GLY A 1 90 ? -7.499 -21.401 -5.450 1.00 94.56 90 GLY A N 1
ATOM 667 C CA . GLY A 1 90 ? -8.267 -22.514 -4.884 1.00 94.56 90 GLY A CA 1
ATOM 668 C C . GLY A 1 90 ? -9.747 -22.204 -4.627 1.00 94.56 90 GLY A C 1
ATOM 669 O O . GLY A 1 90 ? -10.509 -23.129 -4.349 1.00 94.56 90 GLY A O 1
ATOM 670 N N . THR A 1 91 ? -10.183 -20.945 -4.752 1.00 94.81 91 THR A N 1
ATOM 671 C CA . THR A 1 91 ? -11.615 -20.594 -4.768 1.00 94.81 91 THR A CA 1
ATOM 672 C C . THR A 1 91 ? -12.213 -20.795 -6.165 1.00 94.81 91 THR A C 1
ATOM 674 O O . THR A 1 91 ? -11.491 -21.117 -7.108 1.00 94.81 91 THR A O 1
ATOM 677 N N . CYS A 1 92 ? -13.535 -20.653 -6.302 1.00 95.69 92 CYS A N 1
ATOM 678 C CA . CYS A 1 92 ? -14.244 -20.863 -7.567 1.00 95.69 92 CYS A CA 1
ATOM 679 C C . CYS A 1 92 ? -14.665 -19.543 -8.224 1.00 95.69 92 CYS A C 1
ATOM 681 O O . CYS A 1 92 ? -15.102 -18.617 -7.538 1.00 95.69 92 CYS A O 1
ATOM 683 N N . ASP A 1 93 ? -14.600 -19.492 -9.554 1.00 94.50 93 ASP A N 1
ATOM 684 C CA . ASP A 1 93 ? -15.246 -18.452 -10.354 1.00 94.50 93 ASP A CA 1
ATOM 685 C C . ASP A 1 93 ? -16.781 -18.633 -10.416 1.00 94.50 93 ASP A C 1
ATOM 687 O O . ASP A 1 93 ? -17.359 -19.547 -9.819 1.00 94.50 93 ASP A O 1
ATOM 691 N N . LEU A 1 94 ? -17.459 -17.765 -11.178 1.00 95.88 94 LEU A N 1
ATOM 692 C CA . LEU A 1 94 ? -18.919 -17.789 -11.357 1.00 95.88 94 LEU A CA 1
ATOM 693 C C . LEU A 1 94 ? -19.465 -19.077 -12.004 1.00 95.88 94 LEU A C 1
ATOM 695 O O . LEU A 1 94 ? -20.671 -19.312 -11.956 1.00 95.88 94 LEU A O 1
ATOM 699 N N . PHE A 1 95 ? -18.608 -19.894 -12.613 1.00 97.06 95 PHE A N 1
ATOM 700 C CA . PHE A 1 95 ? -18.960 -21.130 -13.311 1.00 97.06 95 PHE A CA 1
ATOM 701 C C . PHE A 1 95 ? -18.418 -22.381 -12.603 1.00 97.06 95 PHE A C 1
ATOM 703 O O . PHE A 1 95 ? -18.566 -23.487 -13.122 1.00 97.06 95 PHE A O 1
ATOM 710 N N . GLY A 1 96 ? -17.832 -22.225 -11.411 1.00 95.50 96 GLY A N 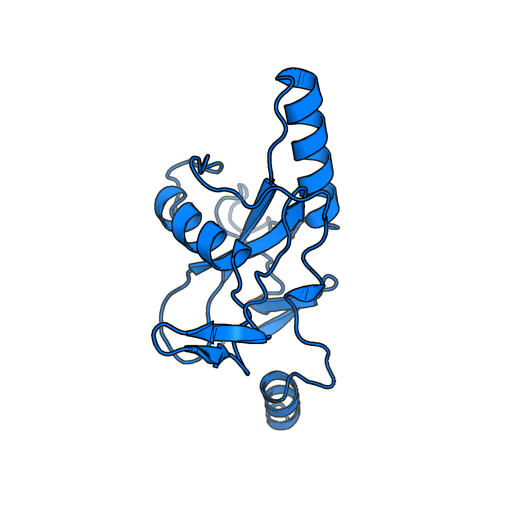1
ATOM 711 C CA . GLY A 1 96 ? -17.290 -23.326 -10.618 1.00 95.50 96 GLY A CA 1
ATOM 712 C C . GLY A 1 96 ? -15.872 -23.755 -11.006 1.00 95.50 96 GLY A C 1
ATOM 713 O O . GLY A 1 96 ? -15.413 -24.786 -10.515 1.00 95.50 96 GLY A O 1
ATOM 714 N N . ASN A 1 97 ? -15.166 -23.007 -11.860 1.00 95.50 97 ASN A N 1
ATOM 715 C CA . ASN A 1 97 ? -13.766 -23.299 -12.169 1.00 95.50 97 ASN A CA 1
ATOM 716 C C . ASN A 1 97 ? -12.863 -22.795 -11.044 1.00 95.50 97 ASN A C 1
ATOM 718 O O . ASN A 1 97 ? -13.064 -21.699 -10.522 1.00 95.50 97 ASN A O 1
ATOM 722 N N . VAL A 1 98 ? -11.835 -23.572 -10.703 1.00 96.25 98 VAL A N 1
ATOM 723 C CA . VAL A 1 98 ? -10.857 -23.178 -9.684 1.00 96.25 98 VAL A CA 1
ATOM 724 C C . VAL A 1 98 ? -9.970 -22.052 -10.212 1.00 96.25 98 VAL A C 1
ATOM 726 O O . VAL A 1 98 ? -9.396 -22.156 -11.295 1.00 96.25 98 VAL A O 1
ATOM 729 N N . LEU A 1 99 ? -9.822 -20.987 -9.427 1.00 94.88 99 LEU A N 1
ATOM 730 C CA . LEU A 1 99 ? -8.893 -19.901 -9.720 1.00 94.88 99 LEU A CA 1
ATOM 731 C C . LEU A 1 99 ? -7.451 -20.347 -9.429 1.00 94.88 99 LEU A C 1
ATOM 733 O O . LEU A 1 99 ? -7.117 -20.689 -8.294 1.00 94.88 99 LEU A O 1
ATOM 737 N N . GLU A 1 100 ? -6.586 -20.324 -10.446 1.00 88.62 100 GLU A N 1
ATOM 738 C CA . GLU A 1 100 ? -5.166 -20.712 -10.323 1.00 88.62 100 GLU A CA 1
ATOM 739 C C . GLU A 1 100 ? -4.231 -19.517 -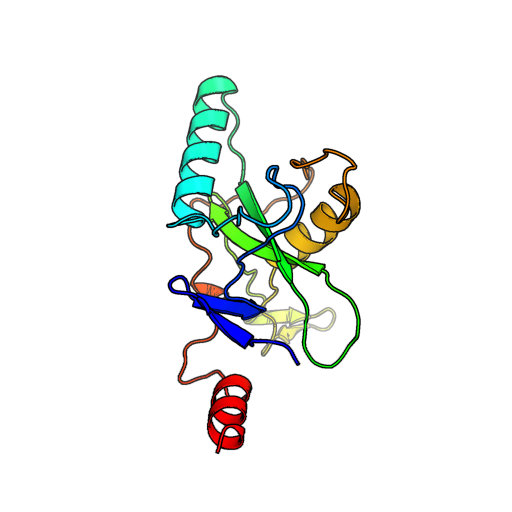10.075 1.00 88.62 100 GLU A C 1
ATOM 741 O O . GLU A 1 100 ? -3.221 -19.637 -9.380 1.00 88.62 100 GLU A O 1
ATOM 746 N N . VAL A 1 101 ? -4.572 -18.346 -10.620 1.00 78.75 101 VAL A N 1
ATOM 747 C CA . VAL A 1 101 ? -3.770 -17.117 -10.535 1.00 78.75 101 VAL A CA 1
ATOM 748 C C . VAL A 1 101 ? -4.685 -15.969 -10.139 1.00 78.75 101 VAL A C 1
ATOM 750 O O . VAL A 1 101 ? -5.264 -15.294 -10.985 1.00 78.75 101 VAL A O 1
ATOM 753 N N . ALA A 1 102 ? -4.848 -15.774 -8.835 1.00 84.62 102 ALA A N 1
ATOM 754 C CA . ALA A 1 102 ? -5.650 -14.685 -8.303 1.00 84.62 102 ALA A CA 1
ATOM 755 C C . ALA A 1 102 ? -5.145 -14.317 -6.902 1.00 84.62 102 ALA A C 1
ATOM 757 O O . ALA A 1 102 ? -5.553 -14.903 -5.907 1.00 84.62 102 ALA A O 1
ATOM 758 N N . ASN A 1 103 ? -4.204 -13.375 -6.841 1.00 92.38 103 ASN A N 1
ATOM 759 C CA . ASN A 1 103 ? -3.762 -12.761 -5.593 1.00 92.38 103 ASN A CA 1
ATOM 760 C C . ASN A 1 103 ? -3.925 -11.248 -5.733 1.00 92.38 103 ASN A C 1
ATOM 762 O O . ASN A 1 103 ? -3.276 -10.624 -6.569 1.00 92.38 103 ASN A O 1
ATOM 766 N N . GLU A 1 104 ? -4.843 -10.685 -4.967 1.00 95.94 104 GLU A N 1
ATOM 767 C CA . GLU A 1 104 ? -5.270 -9.294 -5.074 1.00 95.94 104 GLU A CA 1
ATOM 768 C C . GLU A 1 104 ? -4.496 -8.433 -4.081 1.00 95.94 104 GLU A C 1
ATOM 770 O O . GLU A 1 104 ? -4.457 -8.743 -2.891 1.00 95.94 104 GLU A O 1
ATOM 775 N N . ALA A 1 105 ? -3.891 -7.346 -4.553 1.00 97.19 105 ALA A N 1
ATOM 776 C CA . ALA A 1 105 ? -3.138 -6.401 -3.733 1.00 97.19 105 ALA A CA 1
ATOM 777 C C . ALA A 1 105 ? -4.069 -5.393 -3.041 1.00 97.19 105 ALA A C 1
ATOM 779 O O . ALA A 1 105 ? -4.049 -4.201 -3.346 1.00 97.19 105 ALA A O 1
ATOM 780 N N . ILE A 1 106 ? -4.881 -5.874 -2.096 1.00 97.38 106 ILE A N 1
ATOM 781 C CA . ILE A 1 106 ? -5.931 -5.070 -1.452 1.00 97.38 106 ILE A CA 1
ATOM 782 C C . ILE A 1 106 ? -5.400 -3.772 -0.824 1.00 97.38 106 ILE A C 1
ATOM 784 O O . ILE A 1 106 ? -6.079 -2.751 -0.853 1.00 97.38 106 ILE A O 1
ATOM 788 N N . VAL A 1 107 ? -4.176 -3.761 -0.286 1.00 98.38 107 VAL A N 1
ATOM 789 C CA . VAL A 1 107 ? -3.618 -2.548 0.340 1.00 98.38 107 VAL A CA 1
ATOM 790 C C . VAL A 1 107 ? -3.191 -1.491 -0.677 1.00 98.38 107 VAL A C 1
ATOM 792 O O . VAL A 1 107 ? -3.294 -0.306 -0.369 1.00 98.38 107 VAL A O 1
ATOM 795 N N . ASP A 1 108 ? -2.786 -1.888 -1.887 1.00 98.50 108 ASP A N 1
ATOM 796 C CA . ASP A 1 108 ? -2.474 -0.947 -2.970 1.00 98.50 108 ASP A CA 1
ATOM 797 C C . ASP A 1 108 ? -3.747 -0.364 -3.587 1.00 98.50 108 ASP A C 1
ATOM 799 O O . ASP A 1 108 ? -3.778 0.818 -3.924 1.00 98.50 108 ASP A O 1
ATOM 803 N N . GLU A 1 109 ? -4.827 -1.147 -3.675 1.00 98.50 109 GLU A N 1
ATOM 804 C CA . GLU A 1 109 ? -6.137 -0.637 -4.099 1.00 98.50 109 GLU A CA 1
ATOM 805 C C . GLU A 1 109 ? -6.658 0.429 -3.124 1.00 98.50 109 GLU A C 1
ATOM 807 O O . GLU A 1 109 ? -7.102 1.502 -3.544 1.00 98.50 109 GLU A O 1
ATOM 812 N N . LEU A 1 110 ? -6.538 0.168 -1.816 1.00 98.44 110 LEU A N 1
ATOM 813 C CA . LEU A 1 110 ? -6.885 1.126 -0.763 1.00 98.44 110 LEU A CA 1
ATOM 814 C C . LEU A 1 110 ? -5.992 2.370 -0.798 1.00 98.44 110 LEU A C 1
ATOM 816 O O . LEU A 1 110 ? -6.494 3.490 -0.692 1.00 98.44 110 LEU A O 1
ATOM 820 N N . ALA A 1 111 ? -4.682 2.188 -0.974 1.00 98.56 111 ALA A N 1
ATOM 821 C CA . ALA A 1 111 ? -3.736 3.291 -1.091 1.00 98.56 111 ALA A CA 1
ATOM 822 C C . ALA A 1 111 ? -4.053 4.185 -2.297 1.00 98.56 111 ALA A C 1
ATOM 824 O O . ALA A 1 111 ? -4.088 5.408 -2.176 1.00 98.56 111 ALA A O 1
ATOM 825 N N . SER A 1 112 ? -4.356 3.576 -3.443 1.00 98.44 112 SER A N 1
ATOM 826 C CA . SER A 1 112 ? -4.677 4.291 -4.676 1.00 98.44 112 SER A CA 1
ATOM 827 C C . SER A 1 112 ? -5.950 5.126 -4.550 1.00 98.44 112 SER A C 1
ATOM 829 O O . SER A 1 112 ? -5.954 6.283 -4.971 1.00 98.44 112 SER A O 1
ATOM 831 N N . VAL A 1 113 ? -7.023 4.591 -3.950 1.00 98.12 113 VAL A N 1
ATOM 832 C CA . VAL A 1 113 ? -8.255 5.378 -3.753 1.00 98.12 113 VAL A CA 1
ATOM 833 C C . VAL A 1 113 ? -8.072 6.478 -2.707 1.00 98.12 113 VAL A C 1
ATOM 835 O O . VAL A 1 113 ? -8.603 7.572 -2.884 1.00 98.12 113 VAL A O 1
ATOM 838 N N . ALA A 1 114 ? -7.292 6.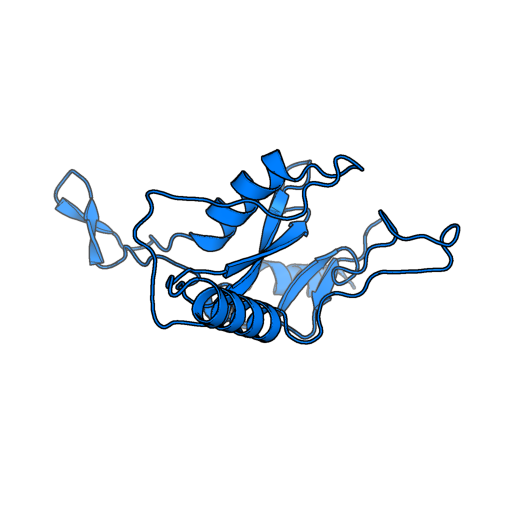231 -1.649 1.00 98.25 114 ALA A N 1
ATOM 839 C CA . ALA A 1 114 ? -6.985 7.250 -0.649 1.00 98.25 114 ALA A CA 1
ATOM 840 C C . ALA A 1 114 ? -6.187 8.415 -1.258 1.00 98.25 114 ALA A C 1
ATOM 842 O O . ALA A 1 114 ? -6.499 9.573 -0.993 1.00 98.25 114 ALA A O 1
ATOM 843 N N . ASN A 1 115 ? -5.239 8.124 -2.151 1.00 98.06 115 ASN A N 1
ATOM 844 C CA . ASN A 1 115 ? -4.412 9.129 -2.818 1.00 98.06 115 ASN A CA 1
ATOM 845 C C . ASN A 1 115 ? -5.212 10.116 -3.677 1.00 98.06 115 ASN A C 1
ATOM 847 O O . ASN A 1 115 ? -4.869 11.292 -3.748 1.00 98.06 115 ASN A O 1
ATOM 851 N N . LEU A 1 116 ? -6.323 9.669 -4.275 1.00 97.25 116 LEU A N 1
ATOM 852 C CA . LEU A 1 116 ? -7.242 10.563 -4.991 1.00 97.25 116 LEU A CA 1
ATOM 853 C C . LEU A 1 116 ? -7.840 11.647 -4.081 1.00 97.25 116 LEU A C 1
ATOM 855 O O . LEU A 1 116 ? -8.201 12.713 -4.570 1.00 97.25 116 LEU A O 1
ATOM 859 N N . LEU A 1 117 ? -7.971 11.363 -2.783 1.00 97.25 117 LEU A N 1
ATOM 860 C CA . LEU A 1 117 ? -8.492 12.293 -1.780 1.00 97.25 117 LEU A CA 1
ATOM 861 C C . LEU A 1 117 ? -7.380 13.086 -1.086 1.00 97.25 117 LEU A C 1
ATOM 863 O O . LEU A 1 117 ? -7.630 14.211 -0.665 1.00 97.25 117 LEU A O 1
ATOM 867 N N . PHE A 1 118 ? -6.179 12.513 -0.960 1.00 96.25 118 PHE A N 1
ATOM 868 C CA . PHE A 1 118 ? -5.006 13.235 -0.462 1.00 96.25 118 PHE A CA 1
ATOM 869 C C . PHE A 1 118 ? -4.613 14.380 -1.398 1.00 96.25 118 PHE A C 1
ATOM 871 O O . PHE A 1 118 ? -4.327 15.483 -0.929 1.00 96.25 118 PHE A O 1
ATOM 878 N N . GLY A 1 119 ? -4.634 14.108 -2.708 1.00 94.25 119 GLY A N 1
ATOM 879 C CA . GLY A 1 119 ? -4.019 14.968 -3.711 1.00 94.25 119 GLY A CA 1
ATOM 880 C C . GLY A 1 119 ? -2.490 14.866 -3.689 1.00 94.25 119 GLY A C 1
ATOM 881 O O . GLY A 1 119 ? -1.896 14.296 -2.781 1.00 94.25 119 GLY A O 1
ATOM 882 N N . GLU A 1 120 ? -1.849 15.436 -4.708 1.00 93.56 120 GLU A N 1
ATOM 883 C CA . GLU A 1 120 ? -0.376 15.489 -4.828 1.00 93.56 120 GLU A CA 1
ATOM 884 C C . GLU A 1 120 ? 0.184 16.880 -4.474 1.00 93.56 120 GLU A C 1
ATOM 886 O O . GLU A 1 120 ? 1.377 17.146 -4.604 1.00 93.56 120 GLU A O 1
ATOM 891 N N . GLY A 1 121 ? -0.702 17.814 -4.116 1.00 90.88 121 GLY A N 1
ATOM 892 C CA . GLY A 1 121 ? -0.389 19.226 -3.933 1.00 90.88 121 GLY A CA 1
ATOM 893 C C . GLY A 1 121 ? -0.395 19.653 -2.470 1.00 90.88 121 GLY A C 1
ATOM 894 O O . GLY A 1 121 ? 0.080 18.952 -1.580 1.00 90.88 121 GLY A O 1
ATOM 895 N N . CYS A 1 122 ? -0.949 20.840 -2.230 1.00 90.94 122 CYS A N 1
ATOM 896 C CA . CYS A 1 122 ? -1.002 21.486 -0.921 1.00 90.94 122 CYS A CA 1
ATOM 897 C C . CYS A 1 122 ? -2.401 21.452 -0.286 1.00 90.94 122 CYS A C 1
ATOM 899 O O . CYS A 1 122 ? -2.706 22.270 0.581 1.00 90.94 122 CYS A O 1
ATOM 901 N N . ASP A 1 123 ? -3.247 20.500 -0.691 1.00 91.62 123 ASP A N 1
ATOM 902 C CA . ASP A 1 123 ? -4.627 20.374 -0.203 1.00 91.62 123 ASP A CA 1
ATOM 903 C C . ASP A 1 123 ? -4.703 20.049 1.301 1.00 91.62 123 ASP A C 1
ATOM 905 O O . ASP A 1 123 ? -5.747 20.214 1.931 1.00 91.62 123 ASP A O 1
ATOM 909 N N . GLY A 1 124 ? -3.591 19.608 1.904 1.00 92.12 124 GLY A N 1
ATOM 910 C CA . GLY A 1 124 ? -3.459 19.476 3.356 1.00 92.12 124 GLY A CA 1
ATOM 911 C C . GLY A 1 124 ? -4.281 18.335 3.956 1.00 92.12 124 GLY A C 1
ATOM 912 O O . GLY A 1 124 ? -4.636 18.398 5.133 1.00 92.12 124 GLY A O 1
ATOM 913 N N . THR A 1 125 ? -4.575 17.293 3.169 1.00 95.38 125 THR A N 1
ATOM 914 C CA . THR A 1 125 ? -5.347 16.116 3.599 1.00 95.38 125 THR A CA 1
ATOM 915 C C . THR A 1 125 ? -4.444 14.875 3.677 1.00 95.38 125 THR A C 1
ATOM 917 O O . THR A 1 125 ? -4.399 14.098 2.734 1.00 95.38 125 THR A O 1
ATOM 920 N N . PRO A 1 126 ? -3.711 14.642 4.784 1.00 95.31 126 PRO A N 1
ATOM 921 C CA . PRO A 1 126 ? -2.758 13.528 4.885 1.00 95.31 126 PRO A CA 1
ATOM 922 C C . PRO A 1 126 ? -3.375 12.216 5.401 1.00 95.31 126 PRO A C 1
ATOM 924 O O . PRO A 1 126 ? -2.666 11.226 5.566 1.00 95.31 126 PRO A O 1
ATOM 927 N N . VAL A 1 127 ? -4.669 12.207 5.750 1.00 97.75 127 VAL A N 1
ATOM 928 C CA . VAL A 1 127 ? -5.353 11.051 6.353 1.00 97.75 127 VAL A CA 1
ATOM 929 C C . VAL A 1 127 ? -6.758 10.903 5.779 1.00 97.75 127 VAL A C 1
ATOM 931 O O . VAL A 1 127 ? -7.523 11.861 5.716 1.00 97.75 127 VAL A O 1
ATOM 934 N N . VAL A 1 128 ? -7.104 9.670 5.410 1.00 97.94 128 VAL A N 1
ATOM 935 C CA . VAL A 1 128 ? -8.407 9.261 4.878 1.00 97.94 128 VAL A CA 1
ATOM 936 C C . VAL A 1 128 ? -8.881 8.060 5.683 1.00 97.94 128 VAL A C 1
ATOM 938 O O . VAL A 1 128 ? -8.105 7.155 5.987 1.00 97.94 128 VAL A O 1
ATOM 941 N N . VAL A 1 129 ? -10.171 8.038 6.016 1.00 98.12 129 VAL A N 1
ATOM 942 C CA . VAL A 1 129 ? -10.814 6.900 6.679 1.00 98.12 129 VAL A CA 1
ATOM 943 C C . VAL A 1 129 ? -11.681 6.168 5.664 1.00 98.12 129 VAL A C 1
ATOM 945 O O . VAL A 1 129 ? -12.663 6.715 5.168 1.00 98.12 129 VAL A O 1
ATOM 948 N N . ILE A 1 130 ? -11.334 4.912 5.387 1.00 98.00 130 ILE A N 1
ATOM 949 C CA . ILE A 1 130 ? -12.138 4.006 4.562 1.00 98.00 130 ILE A CA 1
ATOM 950 C C . ILE A 1 130 ? -12.940 3.104 5.503 1.00 98.00 130 ILE A C 1
ATOM 952 O O . ILE A 1 130 ? -12.392 2.532 6.444 1.00 98.00 130 ILE A O 1
ATOM 956 N N . SER A 1 131 ? -14.248 2.989 5.273 1.00 97.12 131 SER A N 1
ATOM 957 C CA . SER A 1 131 ? -15.156 2.209 6.121 1.00 97.12 131 SER A CA 1
ATOM 958 C C . SER A 1 131 ? -16.086 1.331 5.284 1.00 97.12 131 SER A C 1
ATOM 960 O O . SER A 1 131 ? -16.256 1.565 4.090 1.00 97.12 131 SER A O 1
ATOM 962 N N . GLY A 1 132 ? -16.672 0.306 5.910 1.00 97.06 132 GLY A N 1
ATOM 963 C CA . GLY A 1 132 ? -17.557 -0.652 5.234 1.00 97.06 132 GLY A CA 1
ATOM 964 C C . GLY A 1 132 ? -16.845 -1.851 4.597 1.00 97.06 132 GLY A C 1
ATOM 965 O O . GLY A 1 132 ? -17.473 -2.589 3.846 1.00 97.06 132 GLY A O 1
ATOM 966 N N . LEU A 1 133 ? -15.560 -2.054 4.901 1.00 96.06 133 LEU A N 1
ATOM 967 C CA . LEU A 1 133 ? -14.756 -3.180 4.421 1.00 96.06 133 LEU A CA 1
ATOM 968 C C . LEU A 1 133 ? -14.442 -4.159 5.558 1.00 96.06 133 LEU A C 1
ATOM 970 O O . LEU A 1 133 ? -14.233 -3.735 6.695 1.00 96.06 133 LEU A O 1
ATOM 974 N N . ASP A 1 134 ? -14.356 -5.450 5.234 1.00 95.25 134 ASP A N 1
ATOM 975 C CA . ASP A 1 134 ? -14.036 -6.531 6.175 1.00 95.25 134 ASP A CA 1
ATOM 976 C C . ASP A 1 134 ? -12.686 -7.178 5.828 1.00 95.25 134 ASP A C 1
ATOM 978 O O . ASP A 1 134 ? -12.605 -8.259 5.250 1.00 95.25 134 ASP A O 1
ATOM 982 N N . PHE A 1 135 ? -11.607 -6.448 6.121 1.00 95.25 135 PHE A N 1
ATOM 983 C CA . PHE A 1 135 ? -10.223 -6.880 5.869 1.00 95.25 135 PHE A CA 1
ATOM 984 C C . PHE A 1 135 ? -9.357 -6.903 7.130 1.00 95.25 135 PHE A C 1
ATOM 986 O O . PHE A 1 135 ? -8.141 -7.098 7.052 1.00 95.25 135 PHE A O 1
ATOM 993 N N . TYR A 1 136 ? -9.958 -6.679 8.299 1.00 96.25 136 TYR A N 1
ATOM 994 C CA . TYR A 1 136 ? -9.199 -6.651 9.538 1.00 96.25 136 TYR A CA 1
ATOM 995 C C . TYR A 1 136 ? -8.599 -8.028 9.826 1.00 96.25 136 TYR A C 1
ATOM 997 O O . TYR A 1 136 ? -9.303 -9.034 9.911 1.00 96.25 136 TYR A O 1
ATOM 1005 N N . ALA A 1 137 ? -7.292 -8.054 10.052 1.00 95.12 137 ALA A N 1
ATOM 1006 C CA . ALA A 1 137 ? -6.571 -9.243 10.468 1.00 95.12 137 ALA A CA 1
ATOM 1007 C C . ALA A 1 137 ? -5.528 -8.865 11.517 1.00 95.12 137 ALA A C 1
ATOM 1009 O O . ALA A 1 137 ? -4.969 -7.772 11.485 1.00 95.12 137 ALA A O 1
ATOM 1010 N N . GLU A 1 138 ? -5.199 -9.785 12.423 1.00 93.81 138 GLU A N 1
ATOM 1011 C CA . GLU A 1 138 ? -4.041 -9.634 13.318 1.00 93.81 138 GLU A CA 1
ATOM 1012 C C . GLU A 1 138 ? -2.738 -9.923 12.545 1.00 93.81 138 GLU A C 1
ATOM 1014 O O . GLU A 1 138 ? -1.970 -10.821 12.879 1.00 93.81 138 GLU A O 1
ATOM 1019 N N . SER A 1 139 ? -2.538 -9.173 11.461 1.00 94.31 139 SER A N 1
ATOM 1020 C CA . SER A 1 139 ? -1.416 -9.244 10.533 1.00 94.31 139 SER A CA 1
ATOM 1021 C C . SER A 1 139 ? -0.791 -7.861 10.404 1.00 94.31 139 SER A C 1
ATOM 1023 O O . SER A 1 139 ? -1.495 -6.854 10.327 1.00 94.31 139 SER A O 1
ATOM 1025 N N . ASP A 1 140 ? 0.534 -7.830 10.356 1.00 95.75 140 ASP A N 1
ATOM 1026 C CA . ASP A 1 140 ? 1.341 -6.631 10.168 1.00 95.75 140 ASP A CA 1
ATOM 1027 C C . ASP A 1 140 ? 2.379 -6.913 9.079 1.00 95.75 140 ASP A C 1
ATOM 1029 O O . ASP A 1 140 ? 2.781 -8.064 8.889 1.00 95.75 140 ASP A O 1
ATOM 1033 N N . GLY A 1 141 ? 2.875 -5.862 8.430 1.00 96.56 141 GLY A N 1
ATOM 1034 C CA . GLY A 1 141 ? 3.996 -5.985 7.509 1.00 96.56 141 GLY A CA 1
ATOM 1035 C C . GLY A 1 141 ? 3.586 -6.085 6.047 1.00 96.56 141 GLY A C 1
ATOM 1036 O O . GLY A 1 141 ? 2.818 -6.959 5.654 1.00 96.56 141 GLY A O 1
ATOM 1037 N N . ILE A 1 142 ? 4.175 -5.226 5.219 1.00 96.38 142 ILE A N 1
ATOM 1038 C CA . ILE A 1 142 ? 3.932 -5.201 3.772 1.00 96.38 142 ILE A CA 1
ATOM 1039 C C . ILE A 1 142 ? 4.781 -6.213 2.987 1.00 96.38 142 ILE A C 1
ATOM 1041 O O . ILE A 1 142 ? 4.583 -6.409 1.795 1.00 96.38 142 ILE A O 1
ATOM 1045 N N . GLY A 1 143 ? 5.742 -6.873 3.639 1.00 93.94 143 GLY A N 1
ATOM 1046 C CA . GLY A 1 143 ? 6.802 -7.632 2.965 1.00 93.94 143 GLY A CA 1
ATOM 1047 C C . GLY A 1 143 ? 6.334 -8.708 1.978 1.00 93.94 143 GLY A C 1
ATOM 1048 O O . GLY A 1 143 ? 7.037 -8.956 1.005 1.00 93.94 143 GLY A O 1
ATOM 1049 N N . SER A 1 144 ? 5.158 -9.314 2.183 1.00 91.88 144 SER A N 1
ATOM 1050 C CA . SER A 1 144 ? 4.592 -10.313 1.260 1.00 91.88 144 SER A CA 1
ATOM 1051 C C . SER A 1 144 ? 4.071 -9.730 -0.059 1.00 91.88 144 SER A C 1
ATOM 1053 O O . SER A 1 144 ? 3.802 -10.492 -0.984 1.00 91.88 144 SER A O 1
ATOM 1055 N N . LEU A 1 145 ? 3.942 -8.404 -0.157 1.00 94.31 145 LEU A N 1
ATOM 1056 C CA . LEU A 1 145 ? 3.567 -7.698 -1.381 1.00 94.31 145 LEU A CA 1
ATOM 1057 C C . LEU A 1 145 ? 4.754 -7.539 -2.343 1.00 94.31 145 LEU A C 1
ATOM 1059 O O . LEU A 1 145 ? 4.573 -7.517 -3.558 1.00 94.31 145 LEU A O 1
ATOM 1063 N N . TYR A 1 146 ? 5.978 -7.436 -1.817 1.00 94.56 146 TYR A N 1
ATOM 1064 C CA . TYR A 1 146 ? 7.171 -7.268 -2.641 1.00 94.56 146 TYR A CA 1
ATOM 1065 C C . TYR A 1 146 ? 7.659 -8.609 -3.186 1.00 94.56 146 TYR A C 1
ATOM 1067 O O . TYR A 1 146 ? 7.849 -9.570 -2.439 1.00 94.56 146 TYR A O 1
ATOM 1075 N N . PHE A 1 147 ? 7.944 -8.656 -4.489 1.00 92.12 147 PHE A N 1
ATOM 1076 C CA . PHE A 1 147 ? 8.508 -9.852 -5.105 1.00 92.12 147 PHE A CA 1
ATOM 1077 C C . PHE A 1 147 ? 9.866 -10.224 -4.488 1.00 92.12 147 PHE A C 1
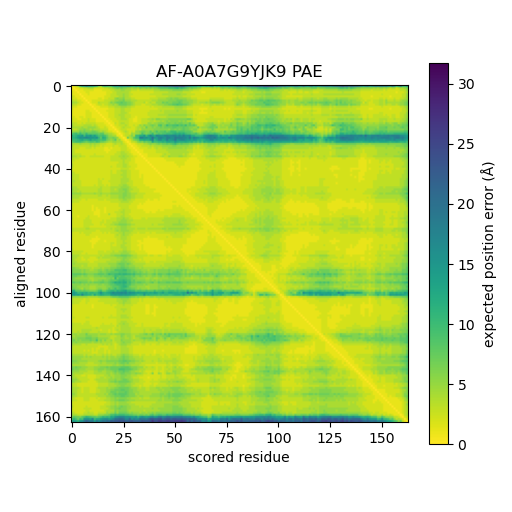ATOM 1079 O O . PHE A 1 147 ? 10.754 -9.367 -4.350 1.00 92.12 147 PHE A O 1
ATOM 1086 N N . PRO A 1 148 ? 10.087 -11.516 -4.187 1.00 92.00 148 PRO A N 1
ATOM 1087 C CA . PRO A 1 148 ? 11.424 -12.038 -3.975 1.00 92.00 148 PRO A CA 1
ATOM 1088 C C . PRO A 1 148 ? 12.315 -11.752 -5.187 1.00 92.00 148 PRO A C 1
ATOM 1090 O O . PRO A 1 148 ? 11.876 -11.751 -6.336 1.00 92.00 148 PRO A O 1
ATOM 1093 N N . GLU A 1 149 ? 13.609 -11.548 -4.947 1.00 89.94 149 GLU A N 1
ATOM 1094 C CA . GLU A 1 149 ? 14.554 -11.228 -6.024 1.00 89.94 149 GLU A CA 1
ATOM 1095 C C . GLU A 1 149 ? 14.675 -12.330 -7.085 1.00 89.94 149 GLU A C 1
ATOM 1097 O O . GLU A 1 149 ? 14.925 -12.036 -8.254 1.00 89.94 149 GLU A O 1
ATOM 1102 N N . SER A 1 150 ? 14.472 -13.589 -6.691 1.00 92.06 150 SER A N 1
ATOM 1103 C CA . SER A 1 150 ? 14.428 -14.735 -7.603 1.00 92.06 150 SER A CA 1
ATOM 1104 C C . SER A 1 150 ? 13.290 -14.637 -8.620 1.00 92.06 150 SER A C 1
ATOM 1106 O O . SER A 1 150 ? 13.443 -15.091 -9.759 1.00 92.06 150 SER A O 1
ATOM 1108 N N . ASP A 1 151 ? 12.185 -14.010 -8.223 1.00 93.38 151 ASP A N 1
ATOM 1109 C CA . ASP A 1 151 ? 10.909 -14.063 -8.931 1.00 93.38 151 ASP A CA 1
ATOM 1110 C C . ASP A 1 151 ? 10.708 -12.804 -9.790 1.00 93.38 151 ASP A C 1
ATOM 1112 O O . ASP A 1 151 ? 10.023 -12.840 -10.812 1.00 93.38 151 ASP A O 1
ATOM 1116 N N . ASP A 1 152 ? 11.388 -11.704 -9.452 1.00 94.44 152 ASP A N 1
ATOM 1117 C CA . ASP A 1 152 ? 11.306 -10.431 -10.169 1.00 94.44 152 ASP A CA 1
ATOM 1118 C C . ASP A 1 152 ? 12.146 -10.429 -11.466 1.00 94.44 152 ASP A C 1
ATOM 1120 O O . ASP A 1 152 ? 13.304 -9.995 -11.534 1.00 94.44 152 ASP A O 1
ATOM 1124 N N . VAL A 1 153 ? 11.557 -10.961 -12.540 1.00 95.25 153 VAL A N 1
ATOM 1125 C CA . VAL A 1 153 ? 12.158 -11.005 -13.887 1.00 95.25 153 VAL A CA 1
ATOM 1126 C C . VAL A 1 153 ? 12.415 -9.597 -14.446 1.00 95.25 153 VAL A C 1
ATOM 1128 O O . VAL A 1 153 ? 13.411 -9.386 -15.150 1.00 95.25 153 VAL A O 1
ATOM 1131 N N . ILE A 1 154 ? 11.553 -8.626 -14.128 1.00 95.00 154 ILE A N 1
ATOM 1132 C CA . ILE A 1 154 ? 11.650 -7.256 -14.647 1.00 95.00 154 ILE A CA 1
ATOM 1133 C C . ILE A 1 154 ? 12.864 -6.566 -14.031 1.00 95.00 154 ILE A C 1
ATOM 1135 O O . ILE A 1 154 ? 13.738 -6.102 -14.767 1.00 95.00 154 ILE A O 1
ATOM 1139 N N . ARG A 1 155 ? 12.989 -6.584 -12.699 1.00 94.06 155 ARG A N 1
ATOM 1140 C CA . ARG A 1 155 ? 14.163 -6.051 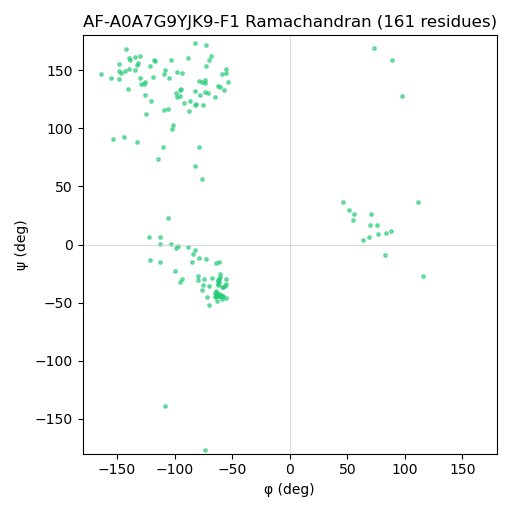-11.995 1.00 94.06 155 ARG A CA 1
ATOM 1141 C C . ARG A 1 155 ? 15.453 -6.689 -12.496 1.00 94.06 155 ARG A C 1
ATOM 1143 O O . ARG A 1 155 ? 16.411 -5.970 -12.778 1.00 94.06 155 ARG A O 1
ATOM 1150 N N . ARG A 1 156 ? 15.491 -8.019 -12.652 1.00 93.69 156 ARG A N 1
ATOM 1151 C CA . ARG A 1 156 ? 16.677 -8.719 -13.185 1.00 93.69 156 ARG A CA 1
ATOM 1152 C C . ARG A 1 156 ? 17.061 -8.246 -14.583 1.00 93.69 156 ARG A C 1
ATOM 1154 O O . ARG A 1 156 ? 18.246 -8.167 -14.887 1.00 93.69 156 ARG A O 1
ATOM 1161 N N . THR A 1 157 ? 16.083 -7.937 -15.429 1.00 94.25 157 THR A N 1
ATOM 1162 C CA . THR A 1 157 ? 16.337 -7.436 -16.784 1.00 94.25 157 THR A CA 1
ATOM 1163 C C . THR A 1 157 ? 16.865 -6.004 -16.750 1.00 94.25 157 THR A C 1
ATOM 1165 O O . THR A 1 157 ? 17.874 -5.722 -17.386 1.00 94.25 157 THR A O 1
ATOM 1168 N N . LEU A 1 158 ? 16.264 -5.124 -15.944 1.00 93.06 158 LEU A N 1
ATOM 1169 C CA . LEU A 1 158 ? 16.714 -3.735 -15.789 1.00 93.06 158 LEU A CA 1
ATOM 1170 C C . LEU A 1 158 ? 18.167 -3.634 -15.309 1.00 93.06 158 LEU A C 1
ATOM 1172 O O . LEU A 1 158 ? 18.907 -2.770 -15.768 1.00 93.06 158 LEU A O 1
ATOM 1176 N N . LEU A 1 159 ? 18.594 -4.541 -14.426 1.00 91.31 159 LEU A N 1
ATOM 1177 C CA . LEU A 1 159 ? 19.978 -4.588 -13.953 1.00 91.31 159 LEU A CA 1
ATOM 1178 C C . LEU A 1 159 ? 20.978 -4.998 -15.044 1.00 91.31 159 LEU A C 1
ATOM 1180 O O . LEU A 1 159 ? 22.118 -4.559 -14.982 1.00 91.31 159 LEU A O 1
ATOM 1184 N N . LYS A 1 160 ? 20.563 -5.792 -16.040 1.00 91.00 160 LYS A N 1
ATOM 1185 C CA . LYS A 1 160 ? 21.417 -6.205 -17.172 1.00 91.00 160 LYS A CA 1
ATOM 1186 C C . LYS A 1 160 ? 21.544 -5.141 -18.260 1.00 91.00 160 LYS A C 1
ATOM 1188 O O . LYS A 1 160 ? 22.515 -5.148 -18.994 1.00 91.00 160 LYS A O 1
ATOM 1193 N N . VAL A 1 161 ? 20.544 -4.270 -18.393 1.00 83.00 161 VAL A N 1
ATOM 1194 C CA . VAL A 1 161 ? 20.514 -3.185 -19.397 1.00 83.00 161 VAL A CA 1
ATOM 1195 C C . VAL A 1 161 ? 21.299 -1.955 -18.920 1.00 83.00 161 VAL A C 1
ATOM 1197 O O . VAL A 1 161 ? 21.433 -0.973 -19.641 1.00 83.00 161 VAL A O 1
ATOM 1200 N N . LYS A 1 162 ? 21.792 -1.979 -17.678 1.00 66.81 162 LYS A N 1
ATOM 1201 C CA . LYS A 1 162 ? 22.568 -0.884 -17.095 1.00 66.81 162 LYS A CA 1
ATOM 1202 C C . LYS A 1 162 ? 24.033 -0.863 -17.573 1.00 66.81 162 LYS A C 1
ATOM 1204 O O . LYS A 1 162 ? 24.701 0.140 -17.326 1.00 66.81 162 LYS A O 1
ATOM 1209 N N . ASP A 1 163 ? 24.482 -1.930 -18.236 1.00 49.22 163 ASP A N 1
ATOM 1210 C CA . ASP A 1 163 ? 25.777 -2.046 -18.926 1.00 49.22 163 ASP A CA 1
ATOM 1211 C C . ASP A 1 163 ? 25.666 -1.590 -20.392 1.00 49.22 163 ASP A C 1
ATOM 1213 O O . ASP A 1 163 ? 26.635 -0.969 -20.888 1.00 49.22 163 ASP A O 1
#

Solvent-accessible surface area (backbone atoms only — not comparable to full-atom values): 9889 Å² total; per-residue (Å²): 142,82,56,76,35,71,33,98,86,56,59,74,34,57,57,53,56,50,40,59,71,101,60,78,58,94,76,79,41,70,46,71,61,67,97,51,36,28,58,52,19,40,50,54,38,50,51,46,26,72,77,67,73,45,92,58,62,28,76,39,62,47,83,39,73,56,88,98,49,89,67,70,43,24,30,54,70,10,18,12,27,26,56,40,56,48,77,42,51,77,38,64,51,99,84,68,48,68,35,83,84,42,73,41,55,54,42,36,57,52,22,34,60,44,34,74,69,27,56,94,74,84,76,79,38,93,76,80,88,86,79,96,74,93,58,78,36,102,32,64,45,42,67,87,70,50,74,54,78,91,71,35,62,64,63,58,49,58,65,63,69,72,115

pLDDT: mean 94.16, std 6.12, range [49.22, 98.69]